Protein AF-A0A956IJA4-F1 (afdb_monomer)

Solvent-accessible surface area (backbone atoms only — not comparable to full-atom values): 6550 Å² total; per-residue (Å²): 117,47,80,53,92,63,20,34,27,40,71,45,82,84,43,27,89,62,68,36,79,76,40,66,53,67,89,46,71,68,41,68,53,69,54,72,40,47,27,92,84,69,53,73,46,46,44,38,36,31,30,70,34,69,70,32,72,49,74,43,96,87,70,51,68,44,64,61,12,35,27,33,38,37,40,48,75,76,76,51,95,70,70,59,32,36,37,31,29,34,81,75,40,41,50,50,36,32,34,45,81,94,44,78,44,76,52,75,54,82,67,60,76,135

pLDDT: mean 78.43, std 15.32, range [29.94, 96.44]

Radius of gyration: 14.21 Å; Cα contacts (8 Å, |Δi|>4): 248; chains: 1; bounding box: 38×27×40 Å

Mean predicted aligned error: 7.42 Å

Foldseek 3Di:
DDQDPQFDWDQDLQFDRDTDGPGDSDQDFFDKDKDWTQGPVRDIWMKIKGFHDQWDWDQDPVRDIDTRWTKMWIDTVVVPDFDIKIWTQDPQFGTAWIAGRVGIDGDRDGGDDD

Structure (mmCIF, N/CA/C/O backbone):
data_AF-A0A956IJA4-F1
#
_entry.id   AF-A0A956IJA4-F1
#
loop_
_atom_site.group_PDB
_atom_site.id
_atom_site.type_symbol
_atom_site.label_atom_id
_atom_site.label_alt_id
_atom_site.label_comp_id
_atom_site.label_asym_id
_atom_site.label_entity_id
_atom_site.label_seq_id
_atom_site.pdbx_PDB_ins_code
_atom_site.Cartn_x
_atom_site.Cartn_y
_atom_site.Cartn_z
_atom_site.occupancy
_atom_site.B_iso_or_equiv
_atom_site.auth_seq_id
_atom_site.auth_comp_id
_atom_site.aut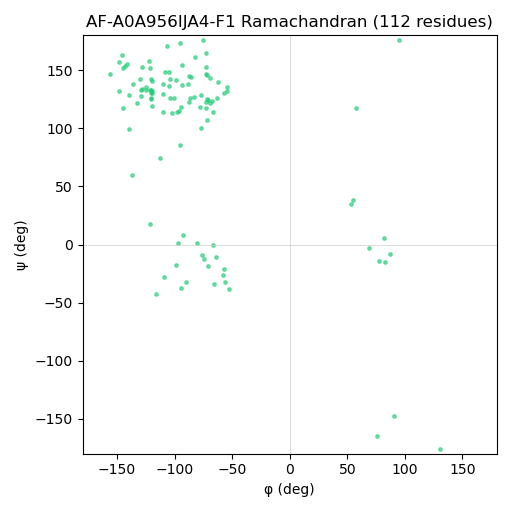h_asym_id
_atom_site.auth_atom_id
_atom_site.pdbx_PDB_model_num
ATOM 1 N N . TRP A 1 1 ? -10.568 7.415 -7.756 1.00 54.19 1 TRP A N 1
ATOM 2 C CA . TRP A 1 1 ? -10.219 5.989 -7.702 1.00 54.19 1 TRP A CA 1
ATOM 3 C C . TRP A 1 1 ? -11.386 5.240 -8.307 1.00 54.19 1 TRP A C 1
ATOM 5 O O . TRP A 1 1 ? -12.506 5.704 -8.128 1.00 54.19 1 TRP A O 1
ATOM 15 N N . GLN A 1 2 ? -11.155 4.172 -9.061 1.00 51.12 2 GLN A N 1
ATOM 16 C CA . GLN A 1 2 ? -12.233 3.352 -9.623 1.00 51.12 2 GLN A CA 1
ATOM 17 C C . GLN A 1 2 ? -12.106 1.933 -9.087 1.00 51.12 2 GLN A C 1
ATOM 19 O O . GLN A 1 2 ? -11.015 1.364 -9.121 1.00 51.12 2 GLN A O 1
ATOM 24 N N . LEU A 1 3 ? -13.207 1.377 -8.587 1.00 54.28 3 LEU A N 1
ATOM 25 C CA . LEU A 1 3 ? -13.295 -0.050 -8.323 1.00 54.28 3 LEU A CA 1
ATOM 26 C C . LEU A 1 3 ? -13.524 -0.747 -9.666 1.00 54.28 3 LEU A C 1
ATOM 28 O O . LEU A 1 3 ? -14.521 -0.481 -10.337 1.00 54.28 3 LEU A O 1
ATOM 32 N N . LYS A 1 4 ? -12.601 -1.614 -10.068 1.00 52.78 4 LYS A N 1
ATOM 33 C CA . LYS A 1 4 ? -12.746 -2.446 -11.262 1.00 52.78 4 LYS A CA 1
ATOM 34 C C . LYS A 1 4 ? -12.384 -3.874 -10.899 1.00 52.78 4 LYS A C 1
ATOM 36 O O . LYS A 1 4 ? -11.286 -4.119 -10.410 1.00 52.78 4 LYS A O 1
ATOM 41 N N . ASP A 1 5 ? -13.325 -4.792 -11.099 1.00 65.75 5 ASP A N 1
ATOM 42 C CA . ASP A 1 5 ? -13.158 -6.219 -10.795 1.00 65.75 5 ASP A CA 1
ATOM 43 C C . ASP A 1 5 ? -12.693 -6.473 -9.343 1.00 65.75 5 ASP A C 1
ATOM 45 O O . ASP A 1 5 ? -11.895 -7.361 -9.064 1.00 65.75 5 ASP A O 1
ATOM 49 N N . GLY A 1 6 ? -13.157 -5.636 -8.405 1.00 61.91 6 GLY A N 1
ATOM 50 C CA . GLY A 1 6 ? -12.776 -5.671 -6.987 1.00 61.91 6 GLY A CA 1
ATOM 51 C C . GLY A 1 6 ? -11.456 -4.966 -6.651 1.00 61.91 6 GLY A C 1
ATOM 52 O O . GLY A 1 6 ? -11.224 -4.655 -5.486 1.00 61.91 6 GLY A O 1
ATOM 53 N N . ALA A 1 7 ? -10.612 -4.656 -7.637 1.00 66.50 7 ALA A N 1
ATOM 54 C CA . ALA A 1 7 ? -9.361 -3.934 -7.433 1.00 66.50 7 ALA A CA 1
ATOM 55 C C . ALA A 1 7 ? -9.575 -2.413 -7.446 1.00 66.50 7 ALA A C 1
ATOM 57 O O . ALA A 1 7 ? -10.378 -1.875 -8.213 1.00 66.50 7 ALA A O 1
ATOM 58 N N . TRP A 1 8 ? -8.816 -1.705 -6.615 1.00 71.62 8 TRP A N 1
ATOM 59 C CA . TRP A 1 8 ? -8.876 -0.251 -6.510 1.00 71.62 8 TRP A CA 1
ATOM 60 C C . TRP A 1 8 ? -7.824 0.387 -7.403 1.00 71.62 8 TRP A C 1
ATOM 62 O O . TRP A 1 8 ? -6.628 0.191 -7.188 1.00 71.62 8 TRP A O 1
ATOM 72 N N . LEU A 1 9 ? -8.272 1.178 -8.375 1.00 70.00 9 LEU A N 1
ATOM 73 C CA . LEU A 1 9 ? -7.416 1.845 -9.348 1.00 70.00 9 LEU A CA 1
ATOM 74 C C . LEU A 1 9 ? -7.273 3.347 -9.053 1.00 70.00 9 LEU A C 1
ATOM 76 O O . LEU A 1 9 ? -8.271 4.028 -8.805 1.00 70.00 9 LEU A O 1
ATOM 80 N N . GLU A 1 10 ? -6.064 3.897 -9.151 1.00 68.50 10 GLU A N 1
ATOM 81 C CA . GLU A 1 10 ? -5.783 5.341 -9.132 1.00 68.50 10 GLU A CA 1
ATOM 82 C C . GLU A 1 10 ? -5.071 5.759 -10.424 1.00 68.50 10 GLU A C 1
ATOM 84 O O . GLU A 1 10 ? -4.113 5.121 -10.847 1.00 68.50 10 GLU A O 1
ATOM 89 N N . THR A 1 11 ? -5.517 6.842 -11.060 1.00 62.91 11 THR A N 1
ATOM 90 C CA . THR A 1 11 ? -4.822 7.423 -12.217 1.00 62.91 11 THR A CA 1
ATOM 91 C C . THR A 1 11 ? -3.926 8.554 -11.725 1.00 62.91 11 THR A C 1
ATOM 93 O O . THR A 1 11 ? -4.422 9.560 -11.217 1.00 62.91 11 THR A O 1
ATOM 96 N N . PHE A 1 12 ? -2.609 8.400 -11.857 1.00 60.00 12 PHE A N 1
ATOM 97 C CA . PHE A 1 12 ? -1.637 9.425 -11.470 1.00 60.00 12 PHE A CA 1
ATOM 98 C C . PHE A 1 12 ? -1.121 10.173 -12.700 1.00 60.00 12 PHE A C 1
ATOM 100 O O . PHE A 1 12 ? -0.348 9.621 -13.474 1.00 60.00 12 PHE A O 1
ATOM 107 N N . SER A 1 13 ? -1.452 11.462 -12.827 1.00 53.50 13 SER A N 1
ATOM 108 C CA . SER A 1 13 ? -1.037 12.300 -13.968 1.00 53.50 13 SER A CA 1
ATOM 109 C C . SER A 1 13 ? 0.480 12.360 -14.185 1.00 53.50 13 SER A C 1
ATOM 111 O O . SER A 1 13 ? 0.935 12.430 -15.320 1.00 53.50 13 SER A O 1
ATOM 113 N N . ALA A 1 14 ? 1.276 12.281 -13.115 1.00 56.94 14 ALA A N 1
ATOM 114 C CA . ALA A 1 14 ? 2.738 12.318 -13.195 1.00 56.94 14 ALA A CA 1
ATOM 115 C C . ALA A 1 14 ? 3.378 11.018 -13.727 1.00 56.94 14 ALA A C 1
ATOM 117 O O . ALA A 1 14 ? 4.570 11.006 -14.013 1.00 56.94 14 ALA A O 1
ATOM 118 N N . ARG A 1 15 ? 2.624 9.914 -13.823 1.00 62.75 15 ARG A N 1
ATOM 119 C CA . ARG A 1 15 ? 3.147 8.570 -14.143 1.00 62.75 15 ARG A CA 1
ATOM 120 C C . ARG A 1 15 ? 2.509 7.965 -15.397 1.00 62.75 15 ARG A C 1
ATOM 122 O O . ARG A 1 15 ? 2.599 6.761 -15.612 1.00 62.75 15 ARG A O 1
ATOM 129 N N . GLY A 1 16 ? 1.878 8.816 -16.206 1.00 62.78 16 GLY A N 1
ATOM 130 C CA . GLY A 1 16 ? 1.186 8.439 -17.433 1.00 62.78 16 GLY A CA 1
ATOM 131 C C . GLY A 1 16 ? -0.323 8.206 -17.252 1.00 62.78 16 GLY A C 1
ATOM 132 O O . GLY A 1 16 ? -0.854 8.292 -16.145 1.00 62.78 16 GLY A O 1
ATOM 133 N N . PRO A 1 17 ? -1.045 7.934 -18.354 1.00 65.31 17 PRO A N 1
ATOM 134 C CA . PRO A 1 17 ? -2.503 7.790 -18.352 1.00 65.31 17 PRO A CA 1
ATOM 135 C C . PRO A 1 17 ? -2.992 6.445 -17.787 1.00 65.31 17 PRO A C 1
ATOM 137 O O . PRO A 1 17 ? -4.193 6.268 -17.591 1.00 65.31 17 PRO A O 1
ATOM 140 N N . THR A 1 18 ? -2.090 5.490 -17.544 1.00 66.88 18 THR A N 1
ATOM 141 C CA . THR A 1 18 ? -2.446 4.124 -17.150 1.00 66.88 18 THR A CA 1
ATOM 142 C C . THR A 1 18 ? -2.949 4.077 -15.701 1.00 66.88 18 THR A C 1
ATOM 144 O O . THR A 1 18 ? -2.216 4.473 -14.792 1.00 66.88 18 THR A O 1
ATOM 147 N N . PRO A 1 19 ? -4.174 3.574 -15.450 1.00 65.56 19 PRO A N 1
ATOM 148 C CA . PRO A 1 19 ? -4.679 3.367 -14.098 1.00 65.56 19 PRO A CA 1
ATOM 149 C C . PRO A 1 19 ? -3.824 2.355 -13.333 1.00 65.56 19 PRO A C 1
ATOM 151 O O . PRO A 1 19 ? -3.419 1.323 -13.867 1.00 65.56 19 PRO A O 1
ATOM 154 N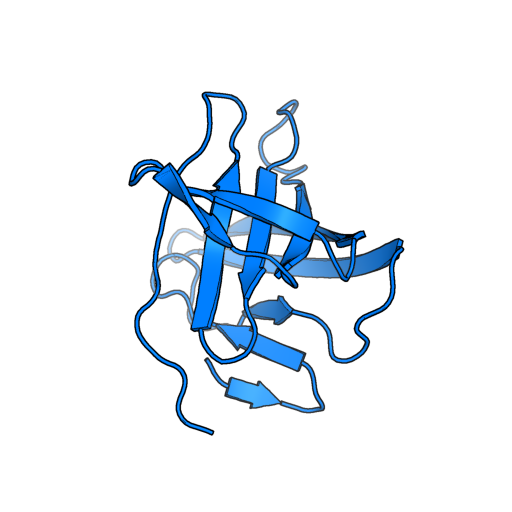 N . VAL A 1 20 ? -3.590 2.639 -12.060 1.00 71.56 20 VAL A N 1
ATOM 155 C CA . VAL A 1 20 ? -2.694 1.886 -11.186 1.00 71.56 20 VAL A CA 1
ATOM 156 C C . VAL A 1 20 ? -3.486 1.125 -10.142 1.00 71.56 20 VAL A C 1
ATOM 158 O O . VAL A 1 20 ? -4.259 1.744 -9.422 1.00 71.56 20 VAL A O 1
ATOM 161 N N . VAL A 1 21 ? -3.241 -0.178 -9.976 1.00 74.12 21 VAL A N 1
ATOM 162 C CA . VAL A 1 21 ? -3.823 -0.952 -8.866 1.00 74.12 21 VAL A CA 1
ATOM 163 C C . VAL A 1 21 ? -3.164 -0.550 -7.547 1.00 74.12 21 VAL A C 1
ATOM 165 O O . VAL A 1 21 ? -2.018 -0.911 -7.271 1.00 74.12 21 VAL A O 1
ATOM 168 N N . ILE A 1 22 ? -3.905 0.181 -6.719 1.00 77.06 22 ILE A N 1
ATOM 169 C CA . ILE A 1 22 ? -3.470 0.599 -5.387 1.00 77.06 22 ILE A CA 1
ATOM 170 C C . ILE A 1 22 ? -3.862 -0.414 -4.318 1.00 77.06 22 ILE A C 1
ATOM 172 O O . ILE A 1 22 ? -3.118 -0.575 -3.358 1.00 77.06 22 ILE A O 1
ATOM 176 N N . LEU A 1 23 ? -4.985 -1.116 -4.483 1.00 82.75 23 LEU A N 1
ATOM 177 C CA . LEU A 1 23 ? -5.362 -2.246 -3.634 1.00 82.75 23 LEU A CA 1
ATOM 178 C C . LEU A 1 23 ? -5.893 -3.392 -4.503 1.00 82.75 23 LEU A C 1
ATOM 180 O O . LEU A 1 23 ? -6.653 -3.130 -5.440 1.00 82.75 23 LEU A O 1
ATOM 184 N N . PRO A 1 24 ? -5.513 -4.647 -4.217 1.00 82.50 24 PRO A N 1
ATOM 185 C CA . PRO A 1 24 ? -5.978 -5.803 -4.970 1.00 82.50 24 PRO A CA 1
ATOM 186 C C . PRO A 1 24 ? -7.449 -6.105 -4.659 1.00 82.50 24 PRO A C 1
ATOM 188 O O . PRO A 1 24 ? -7.993 -5.643 -3.658 1.00 82.50 24 PRO A O 1
ATOM 191 N N . ALA A 1 25 ? -8.072 -6.926 -5.506 1.00 80.94 25 ALA A N 1
ATOM 192 C CA . ALA A 1 25 ? -9.430 -7.420 -5.279 1.00 80.94 25 ALA A CA 1
ATOM 193 C C . ALA A 1 25 ? -9.538 -8.343 -4.061 1.00 80.94 25 ALA A C 1
ATOM 195 O O . ALA A 1 25 ? -10.540 -8.345 -3.351 1.00 80.94 25 ALA A O 1
ATOM 196 N N . GLU A 1 26 ? -8.484 -9.113 -3.804 1.00 83.94 26 GLU A N 1
ATOM 197 C CA . GLU A 1 26 ? -8.403 -10.008 -2.662 1.00 83.94 26 GLU A CA 1
ATOM 198 C C . GLU A 1 26 ? -7.619 -9.347 -1.525 1.00 83.94 26 GLU A C 1
ATOM 200 O O . GLU A 1 26 ? -6.414 -9.115 -1.625 1.00 83.94 26 GLU A O 1
ATOM 205 N N . LEU A 1 27 ? -8.302 -9.061 -0.417 1.00 86.12 27 LEU A N 1
ATOM 206 C CA . LEU A 1 27 ? -7.677 -8.520 0.788 1.00 86.12 27 LEU A CA 1
ATOM 207 C C . LEU A 1 27 ? -7.339 -9.654 1.761 1.00 86.12 27 LEU A C 1
ATOM 209 O O . LEU A 1 27 ? -8.111 -9.972 2.663 1.00 86.12 27 LEU A O 1
ATOM 213 N N . ARG A 1 28 ? -6.170 -10.277 1.572 1.00 91.88 28 ARG A N 1
ATOM 214 C CA . ARG A 1 28 ? -5.596 -11.269 2.500 1.00 91.88 28 ARG A CA 1
ATOM 215 C C . ARG A 1 28 ? -4.146 -10.955 2.838 1.00 91.88 28 ARG A C 1
ATOM 217 O O . ARG A 1 28 ? -3.388 -10.547 1.957 1.00 91.88 28 ARG A O 1
ATOM 224 N N . VAL A 1 29 ? -3.736 -11.189 4.086 1.00 94.25 29 VAL A N 1
ATOM 225 C CA . VAL A 1 29 ? -2.328 -11.045 4.497 1.00 94.25 29 VAL A CA 1
ATOM 226 C C . VAL A 1 29 ? -1.428 -11.884 3.588 1.00 94.25 29 VAL A C 1
ATOM 228 O O . VAL A 1 29 ? -1.718 -13.043 3.303 1.00 94.25 29 VAL A O 1
ATOM 231 N N . GLY A 1 30 ? -0.345 -11.281 3.099 1.00 93.62 30 GLY A N 1
ATOM 232 C CA . GLY A 1 30 ? 0.588 -11.911 2.168 1.00 93.62 30 GLY A CA 1
ATOM 233 C C . GLY A 1 30 ? 0.215 -11.786 0.690 1.00 93.62 30 GLY A C 1
ATOM 234 O O . GLY A 1 30 ? 1.065 -12.096 -0.145 1.00 93.62 30 GLY A O 1
ATOM 235 N N . THR A 1 31 ? -0.979 -11.287 0.346 1.00 93.56 31 THR A N 1
ATOM 236 C CA . THR A 1 31 ? -1.346 -10.993 -1.051 1.00 93.56 31 THR A CA 1
ATOM 237 C C . THR A 1 31 ? -0.345 -10.014 -1.648 1.00 93.56 31 THR A C 1
ATOM 239 O O . THR A 1 31 ? -0.040 -8.986 -1.038 1.00 93.56 31 THR A O 1
ATOM 242 N N . ARG A 1 32 ? 0.173 -10.338 -2.836 1.00 93.56 32 ARG A N 1
ATOM 243 C CA . ARG A 1 32 ? 1.173 -9.547 -3.559 1.00 93.56 32 ARG A CA 1
ATOM 244 C C . ARG A 1 32 ? 0.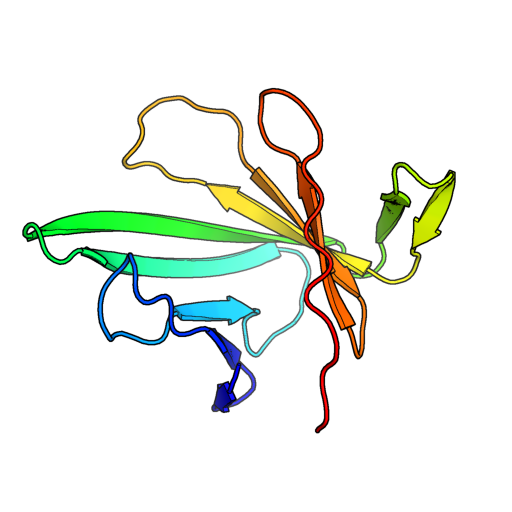631 -9.121 -4.909 1.00 93.56 32 ARG A C 1
ATOM 246 O O . ARG A 1 32 ? -0.018 -9.905 -5.592 1.00 93.56 32 ARG A O 1
ATOM 253 N N . TRP A 1 33 ? 0.962 -7.906 -5.312 1.00 91.81 33 TRP A N 1
ATOM 254 C CA . TRP A 1 33 ? 0.715 -7.421 -6.663 1.00 91.81 33 TRP A CA 1
ATOM 255 C C . TRP A 1 33 ? 1.837 -6.478 -7.073 1.00 91.81 33 TRP A C 1
ATOM 257 O O . TRP A 1 33 ? 2.622 -6.009 -6.246 1.00 91.81 33 TRP A O 1
ATOM 267 N N . ALA A 1 34 ? 1.940 -6.229 -8.368 1.00 89.12 34 ALA A N 1
ATOM 268 C CA . ALA A 1 34 ? 2.904 -5.299 -8.916 1.00 89.12 34 ALA A CA 1
ATOM 269 C C . ALA A 1 34 ? 2.260 -4.524 -10.057 1.00 89.12 34 ALA A C 1
ATOM 271 O O . ALA A 1 34 ? 1.328 -5.007 -10.699 1.00 89.12 34 ALA A O 1
ATOM 272 N N . TRP A 1 35 ? 2.781 -3.336 -10.318 1.00 83.94 35 TRP A N 1
ATOM 273 C CA . TRP A 1 35 ? 2.473 -2.612 -11.540 1.00 83.94 35 TRP A CA 1
ATOM 274 C C . TRP A 1 35 ? 3.709 -1.874 -12.022 1.00 83.94 35 TRP A C 1
ATOM 276 O O . TRP A 1 35 ? 4.604 -1.516 -11.250 1.00 83.94 35 TRP A O 1
ATOM 286 N N . THR A 1 36 ? 3.728 -1.657 -13.325 1.00 83.62 36 THR A N 1
ATOM 287 C CA . THR A 1 36 ? 4.792 -0.966 -14.030 1.00 83.62 36 THR A CA 1
ATOM 288 C C . THR A 1 36 ? 4.188 0.260 -14.694 1.00 83.62 36 THR A C 1
ATOM 290 O O . THR A 1 36 ? 3.061 0.207 -15.188 1.00 83.62 36 THR A O 1
ATOM 293 N N . TYR A 1 37 ? 4.917 1.367 -14.682 1.00 77.50 37 TYR A N 1
ATOM 294 C CA . TYR A 1 37 ? 4.519 2.596 -15.356 1.00 77.50 37 TYR A CA 1
ATOM 295 C C . TYR A 1 37 ? 5.624 3.097 -16.241 1.00 77.50 37 TYR A C 1
ATOM 297 O O . TYR A 1 37 ? 6.790 2.875 -15.937 1.00 77.50 37 TYR A O 1
ATOM 305 N N . THR A 1 38 ? 5.234 3.822 -17.277 1.00 79.75 38 THR A N 1
ATOM 306 C CA . THR A 1 38 ? 6.139 4.601 -18.106 1.00 79.75 38 THR A CA 1
ATOM 307 C C . THR A 1 38 ? 5.693 6.049 -17.999 1.00 79.75 38 THR A C 1
ATOM 309 O O . THR A 1 38 ? 4.536 6.365 -18.286 1.00 79.75 38 THR A O 1
ATOM 312 N N . ASP A 1 39 ? 6.569 6.914 -17.500 1.00 77.50 39 ASP A N 1
ATOM 313 C CA . ASP A 1 39 ? 6.265 8.337 -17.392 1.00 77.50 39 ASP A CA 1
ATOM 314 C C . ASP A 1 39 ? 6.341 9.047 -18.755 1.00 77.50 39 ASP A C 1
ATOM 316 O O . ASP A 1 39 ? 6.696 8.460 -19.778 1.00 77.50 39 ASP A O 1
ATOM 320 N N . GLY A 1 40 ? 5.991 10.336 -18.777 1.00 72.38 40 GLY A N 1
ATOM 321 C CA . GLY A 1 40 ? 6.008 11.140 -20.004 1.00 72.38 40 GLY A CA 1
ATOM 322 C C . GLY A 1 40 ? 7.399 11.333 -20.620 1.00 72.38 40 GLY A C 1
ATOM 323 O O . GLY A 1 40 ? 7.489 11.806 -21.749 1.00 72.38 40 GLY A O 1
ATOM 324 N N . LEU A 1 41 ? 8.469 10.967 -19.907 1.00 81.88 41 LEU A N 1
ATOM 325 C CA . LEU A 1 41 ? 9.851 11.008 -20.387 1.00 81.88 41 LEU A CA 1
ATOM 326 C C . LEU A 1 41 ? 10.326 9.637 -20.900 1.00 81.88 41 LEU A C 1
ATOM 328 O O . LEU A 1 41 ? 11.478 9.505 -21.308 1.00 81.88 41 LEU A O 1
ATOM 332 N N . GLY A 1 42 ? 9.463 8.615 -20.887 1.00 80.38 42 GLY A N 1
ATOM 333 C CA . GLY A 1 42 ? 9.801 7.252 -21.300 1.00 80.38 42 GLY A CA 1
ATOM 334 C C . GLY A 1 42 ? 10.498 6.427 -20.215 1.00 80.38 42 GLY A C 1
ATOM 335 O O . GLY A 1 42 ? 10.888 5.285 -20.473 1.00 80.38 42 GLY A O 1
ATOM 336 N N . THR A 1 43 ? 10.638 6.953 -18.995 1.00 81.62 43 THR A N 1
ATOM 337 C CA . THR A 1 43 ? 11.251 6.208 -17.892 1.00 81.62 43 THR A CA 1
ATOM 338 C C . THR A 1 43 ? 10.254 5.203 -17.349 1.00 81.62 43 THR A C 1
ATOM 340 O O . THR A 1 43 ? 9.121 5.552 -17.014 1.00 81.62 43 THR A O 1
ATOM 343 N N . THR A 1 44 ? 10.683 3.945 -17.244 1.00 84.12 44 THR A N 1
ATOM 344 C CA . THR A 1 44 ? 9.847 2.867 -16.722 1.00 84.12 44 THR A CA 1
ATOM 345 C C . THR A 1 44 ? 10.197 2.559 -15.271 1.00 84.12 44 THR A C 1
ATOM 347 O O . THR A 1 44 ? 11.354 2.288 -14.961 1.00 84.12 44 THR A O 1
ATOM 350 N N . GLY A 1 45 ? 9.201 2.573 -14.388 1.00 84.50 45 GLY A N 1
ATOM 351 C CA . GLY A 1 45 ? 9.349 2.212 -12.979 1.00 84.50 45 GLY A CA 1
ATOM 352 C C . GLY A 1 45 ? 8.434 1.055 -12.598 1.00 84.50 45 GLY A C 1
ATOM 353 O O . GLY A 1 45 ? 7.373 0.871 -13.192 1.00 84.50 45 GLY A O 1
ATOM 354 N N . THR A 1 46 ? 8.833 0.261 -11.604 1.00 87.25 46 THR A N 1
ATOM 355 C CA . THR A 1 46 ? 8.027 -0.868 -11.112 1.00 87.25 46 THR A CA 1
ATOM 356 C C . THR A 1 46 ? 7.788 -0.737 -9.622 1.00 87.25 46 THR A C 1
ATOM 358 O O . THR A 1 46 ? 8.710 -0.530 -8.844 1.00 87.25 46 THR A O 1
ATOM 361 N N . HIS A 1 47 ? 6.543 -0.924 -9.218 1.00 87.50 47 HIS A N 1
ATOM 362 C CA . HIS A 1 47 ? 6.163 -1.024 -7.823 1.00 87.50 47 HIS A CA 1
ATOM 363 C C . HIS A 1 47 ? 5.745 -2.449 -7.506 1.00 87.50 47 HIS A C 1
ATOM 365 O O . HIS A 1 47 ? 5.009 -3.073 -8.273 1.00 87.50 47 HIS A O 1
ATOM 371 N N . ARG A 1 48 ? 6.178 -2.952 -6.355 1.00 91.56 48 ARG A N 1
ATOM 372 C CA . ARG A 1 48 ? 5.742 -4.235 -5.804 1.00 91.56 48 ARG A CA 1
ATOM 373 C C . ARG A 1 48 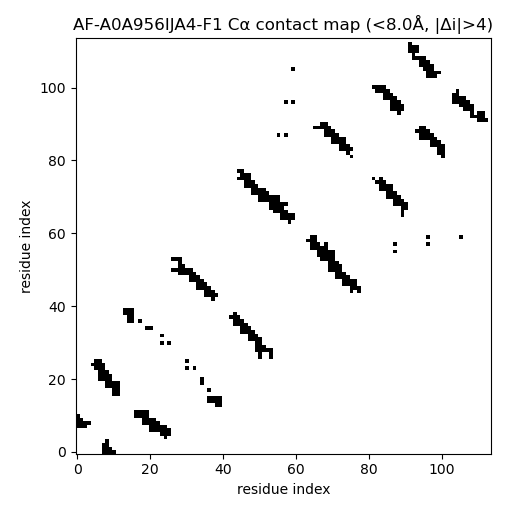? 5.106 -3.995 -4.453 1.00 91.56 48 ARG A C 1
ATOM 375 O O . ARG A 1 48 ? 5.697 -3.310 -3.629 1.00 91.56 48 ARG A O 1
ATOM 382 N N . PHE A 1 49 ? 3.948 -4.590 -4.221 1.00 92.69 49 PHE A N 1
ATOM 383 C CA . PHE A 1 49 ? 3.206 -4.431 -2.982 1.00 92.69 49 PHE A CA 1
ATOM 384 C C . PHE A 1 49 ? 2.946 -5.761 -2.304 1.00 92.69 49 PHE A C 1
ATOM 386 O O . PHE A 1 49 ? 2.922 -6.819 -2.945 1.00 92.69 49 PHE A O 1
ATOM 393 N N . ARG A 1 50 ? 2.706 -5.689 -0.998 1.00 94.75 50 ARG A N 1
ATOM 394 C CA . ARG A 1 50 ? 2.306 -6.829 -0.181 1.00 94.75 50 ARG A CA 1
ATOM 395 C C . ARG A 1 50 ? 1.396 -6.387 0.955 1.00 94.75 50 ARG A C 1
ATOM 397 O O . ARG A 1 50 ? 1.749 -5.471 1.691 1.00 94.75 50 ARG A O 1
ATOM 404 N N . ILE A 1 51 ? 0.273 -7.073 1.156 1.00 95.12 51 ILE A N 1
ATOM 405 C CA . ILE A 1 51 ? -0.530 -6.885 2.372 1.00 95.12 51 ILE A CA 1
ATOM 406 C C . ILE A 1 51 ? 0.251 -7.453 3.559 1.00 95.12 51 ILE A C 1
ATOM 408 O O . ILE A 1 51 ? 0.609 -8.633 3.563 1.00 95.12 51 ILE A O 1
ATOM 412 N N . LEU A 1 52 ? 0.515 -6.610 4.552 1.00 96.06 52 LEU A N 1
ATOM 413 C CA . LEU A 1 52 ? 1.178 -6.987 5.798 1.00 96.06 52 LEU A CA 1
ATOM 414 C C . LEU A 1 52 ? 0.175 -7.328 6.896 1.00 96.06 52 LEU A C 1
ATOM 416 O O . LEU A 1 52 ? 0.430 -8.232 7.680 1.00 96.06 52 LEU A O 1
ATOM 420 N N . ASP A 1 53 ? -0.933 -6.594 6.953 1.00 96.44 53 ASP A N 1
ATOM 421 C CA . ASP A 1 53 ? -1.929 -6.712 8.013 1.00 96.44 53 ASP A CA 1
ATOM 422 C C . ASP A 1 53 ? -3.289 -6.220 7.505 1.00 96.44 53 ASP A C 1
ATOM 424 O O . ASP A 1 53 ? -3.339 -5.307 6.675 1.00 96.44 53 ASP A O 1
ATOM 428 N N . LEU A 1 54 ? -4.371 -6.821 7.987 1.00 94.25 54 LEU A N 1
ATOM 429 C CA . LEU A 1 54 ? -5.748 -6.415 7.693 1.00 94.25 54 LEU A CA 1
ATOM 430 C C . LEU A 1 54 ? -6.353 -5.561 8.815 1.00 94.25 54 LEU A C 1
ATOM 432 O O . LEU A 1 54 ? -7.347 -4.883 8.564 1.00 94.25 54 LEU A O 1
ATOM 436 N N . ASP A 1 55 ? -5.763 -5.586 10.011 1.00 95.00 55 ASP A N 1
ATOM 437 C CA . ASP A 1 55 ? -6.285 -4.921 11.205 1.00 95.00 55 ASP A CA 1
ATOM 438 C C . ASP A 1 55 ? -5.157 -4.224 11.981 1.00 95.00 55 ASP A C 1
ATOM 440 O O . ASP A 1 55 ? -4.837 -4.541 13.124 1.00 95.00 55 ASP A O 1
ATOM 444 N N . ALA A 1 56 ? 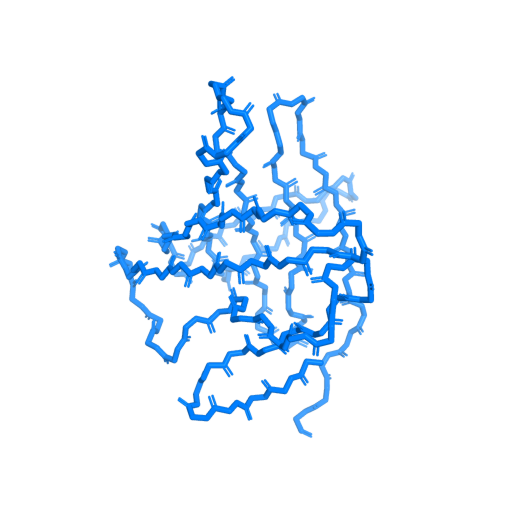-4.495 -3.279 11.315 1.00 96.00 56 ALA A N 1
ATOM 445 C CA . ALA A 1 56 ? -3.439 -2.482 11.918 1.00 96.00 56 ALA A CA 1
ATOM 446 C C . ALA A 1 56 ? -3.972 -1.168 12.493 1.00 96.00 56 ALA A C 1
ATOM 448 O O . ALA A 1 56 ? -4.908 -0.564 11.968 1.00 96.00 56 ALA A O 1
ATOM 449 N N . SER A 1 57 ? -3.254 -0.652 13.488 1.00 94.50 57 SER A N 1
ATOM 450 C CA . SER A 1 57 ? -3.425 0.714 13.979 1.00 94.50 57 SER A CA 1
ATOM 451 C C . SER A 1 57 ? -2.294 1.626 13.503 1.00 94.50 57 SER A C 1
ATOM 453 O O . SER A 1 57 ? -1.145 1.199 13.328 1.00 94.50 57 SER A O 1
ATOM 455 N N . VAL A 1 58 ? -2.605 2.906 13.306 1.00 91.56 58 VAL A N 1
ATOM 456 C CA . VAL A 1 58 ? -1.612 3.959 13.057 1.00 91.56 58 VAL A CA 1
ATOM 457 C C . VAL A 1 58 ? -1.978 5.236 13.802 1.00 91.56 58 VAL A C 1
ATOM 459 O O . VAL A 1 58 ? -3.093 5.745 13.694 1.00 91.56 58 VAL A O 1
ATOM 462 N N . THR A 1 59 ? -1.023 5.781 14.552 1.00 89.56 59 THR A N 1
ATOM 463 C CA . THR A 1 59 ? -1.171 7.087 15.200 1.00 89.56 59 THR A CA 1
ATOM 464 C C . THR A 1 59 ? -0.730 8.187 14.244 1.00 89.56 59 THR A C 1
ATOM 466 O O . THR A 1 59 ? 0.393 8.188 13.737 1.00 89.56 59 THR A O 1
ATOM 469 N N . LEU A 1 60 ? -1.640 9.117 13.978 1.00 83.94 60 LEU A N 1
ATOM 470 C CA . LEU A 1 60 ? -1.405 10.288 13.144 1.00 83.94 60 LEU A CA 1
ATOM 471 C C . LEU A 1 60 ? -0.717 11.400 13.961 1.00 83.94 60 LEU A C 1
ATOM 473 O O . LEU A 1 60 ? -0.834 11.414 15.187 1.00 83.94 60 LEU A O 1
ATOM 477 N N . PRO A 1 61 ? -0.078 12.397 13.320 1.00 77.19 61 PRO A N 1
ATOM 478 C CA . PRO A 1 61 ? 0.588 13.505 14.022 1.00 77.19 61 PRO A CA 1
ATOM 479 C C . PRO A 1 61 ? -0.332 14.311 14.929 1.00 77.19 61 PRO A C 1
ATOM 481 O O . PRO A 1 61 ? 0.110 14.894 15.909 1.00 77.19 61 PRO A O 1
ATOM 484 N N . SER A 1 62 ? -1.627 14.329 14.614 1.00 81.44 62 SER A N 1
ATOM 485 C CA . SER A 1 62 ? -2.661 14.934 15.451 1.00 81.44 62 SER A CA 1
ATOM 486 C C . SER A 1 62 ? -2.872 14.209 16.788 1.00 81.44 62 SER A C 1
ATOM 488 O O . SER A 1 62 ? -3.786 14.568 17.520 1.00 81.44 62 SER A O 1
ATOM 490 N N . GLY A 1 63 ? -2.145 13.124 17.072 1.00 85.25 63 GLY A N 1
ATOM 491 C CA . GLY A 1 63 ? -2.350 12.247 18.229 1.00 85.25 63 GLY A CA 1
ATOM 492 C C . GLY A 1 63 ? -3.523 11.273 18.071 1.00 85.25 63 GLY A C 1
ATOM 493 O O . GLY A 1 63 ? -3.627 10.302 18.810 1.00 85.25 63 GLY A O 1
ATOM 494 N N . LYS A 1 64 ? -4.394 11.492 17.080 1.00 87.56 64 LYS A N 1
ATOM 495 C CA . LYS A 1 64 ? -5.478 10.571 16.719 1.00 87.56 64 LYS A CA 1
ATOM 496 C C . LYS A 1 64 ? -4.921 9.229 16.237 1.00 87.56 64 LYS A C 1
ATOM 498 O O . LYS A 1 64 ? -4.174 9.192 15.260 1.00 87.56 64 LYS A O 1
ATOM 503 N N . THR A 1 65 ? -5.371 8.140 16.850 1.00 91.38 65 THR A N 1
ATOM 504 C CA . THR A 1 65 ? -5.154 6.780 16.343 1.00 91.38 65 THR A CA 1
ATOM 505 C C . THR A 1 65 ? -6.272 6.382 15.385 1.00 91.38 65 THR A C 1
ATOM 507 O O . THR A 1 65 ? -7.442 6.709 15.586 1.00 91.38 65 THR A O 1
ATOM 510 N N . MET A 1 66 ? -5.877 5.738 14.292 1.00 90.25 66 MET A N 1
ATOM 511 C CA . MET A 1 66 ? -6.755 5.099 13.324 1.00 90.25 66 MET A CA 1
ATOM 512 C C . MET A 1 66 ? -6.565 3.595 13.456 1.00 90.25 66 MET A C 1
ATOM 514 O O . MET A 1 66 ? -5.480 3.100 13.163 1.00 90.25 66 MET A O 1
ATOM 518 N N . ASP A 1 67 ? -7.609 2.908 13.900 1.00 93.56 67 ASP A N 1
ATOM 519 C CA . ASP A 1 67 ? -7.664 1.450 14.009 1.00 93.56 67 ASP A CA 1
ATOM 520 C C . ASP A 1 67 ? -8.315 0.838 12.762 1.00 93.56 67 ASP A C 1
ATOM 522 O O . ASP A 1 67 ? -8.809 1.567 11.891 1.00 93.56 67 ASP A O 1
ATOM 526 N N . HIS A 1 68 ? -8.302 -0.493 12.665 1.00 92.75 68 HIS A N 1
ATOM 527 C CA . HIS A 1 68 ? -8.913 -1.239 11.560 1.00 92.75 68 HIS A CA 1
ATOM 528 C C . HIS A 1 68 ? -8.407 -0.810 10.179 1.00 92.75 68 HIS A C 1
ATOM 530 O O . HIS A 1 68 ? -9.164 -0.715 9.208 1.00 92.75 68 HIS A O 1
ATOM 536 N N . CYS A 1 69 ? -7.109 -0.509 10.091 1.00 92.19 69 CYS A N 1
ATOM 537 C CA . CYS A 1 69 ? -6.461 -0.139 8.845 1.00 92.19 69 CYS A CA 1
ATOM 538 C C . CYS A 1 69 ? -5.834 -1.357 8.163 1.00 92.19 69 CYS A C 1
ATOM 540 O O . CYS A 1 69 ? -5.092 -2.129 8.768 1.00 92.19 69 CYS A O 1
ATOM 542 N N . LEU A 1 70 ? -6.004 -1.435 6.848 1.00 93.12 70 LEU A N 1
ATOM 543 C CA . LEU A 1 70 ? -5.211 -2.306 5.995 1.00 93.12 70 LEU A CA 1
ATOM 544 C C . LEU A 1 70 ? -3.783 -1.755 5.898 1.00 93.12 70 LEU A C 1
ATOM 546 O O . LEU A 1 70 ? -3.583 -0.612 5.475 1.00 93.12 70 LEU A O 1
ATOM 550 N N . LYS A 1 71 ? -2.788 -2.575 6.231 1.00 94.69 71 LYS A N 1
ATOM 551 C CA . LYS A 1 71 ? -1.366 -2.230 6.156 1.00 94.69 71 LYS A CA 1
ATOM 552 C C . LYS A 1 7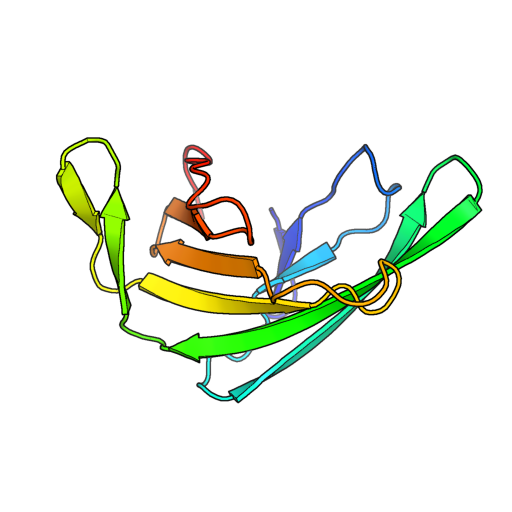1 ? -0.717 -2.897 4.952 1.00 94.69 71 LYS A C 1
ATOM 554 O O . LYS A 1 71 ? -0.760 -4.118 4.805 1.00 94.69 71 LYS A O 1
ATOM 559 N N . VAL A 1 72 ? -0.068 -2.102 4.111 1.00 93.38 72 VAL A N 1
ATOM 560 C CA . VAL A 1 72 ? 0.531 -2.551 2.848 1.00 93.38 72 VAL A CA 1
ATOM 561 C C . VAL A 1 72 ? 1.978 -2.096 2.768 1.00 93.38 72 VAL A C 1
ATOM 563 O O . VAL A 1 72 ? 2.284 -0.940 3.025 1.00 93.38 72 VAL A O 1
ATOM 566 N N . GLU A 1 73 ? 2.867 -2.992 2.381 1.00 93.62 73 GLU A N 1
ATOM 567 C CA . GLU A 1 73 ? 4.241 -2.676 2.006 1.00 93.62 73 GLU A CA 1
ATOM 568 C C . GLU A 1 73 ? 4.317 -2.314 0.522 1.00 93.62 73 GLU A C 1
ATOM 570 O O . GLU A 1 73 ? 3.615 -2.922 -0.285 1.00 93.62 73 GLU A O 1
ATOM 575 N N . GLU A 1 74 ? 5.190 -1.381 0.163 1.00 90.81 74 GLU A N 1
ATOM 576 C CA . GLU A 1 74 ? 5.560 -1.030 -1.207 1.00 90.81 74 GLU A CA 1
ATOM 577 C C . GLU A 1 74 ? 7.089 -1.031 -1.348 1.00 90.81 74 GLU A C 1
ATOM 579 O O . GLU A 1 74 ? 7.801 -0.432 -0.544 1.00 90.81 74 GLU A O 1
ATOM 584 N N . ILE A 1 75 ? 7.590 -1.673 -2.403 1.00 90.19 75 ILE A N 1
ATOM 585 C CA . ILE A 1 75 ? 9.009 -1.741 -2.764 1.00 90.19 75 ILE A CA 1
ATOM 586 C C . ILE A 1 75 ? 9.184 -1.239 -4.200 1.00 90.19 75 ILE A C 1
ATOM 588 O O . ILE A 1 75 ? 8.442 -1.643 -5.104 1.00 90.19 75 ILE A O 1
ATOM 592 N N . ARG A 1 76 ? 10.207 -0.406 -4.413 1.00 86.88 76 ARG A N 1
ATOM 593 C CA . ARG A 1 76 ? 10.600 0.164 -5.711 1.00 86.88 76 ARG A CA 1
ATOM 594 C C . ARG A 1 76 ? 11.955 -0.372 -6.177 1.00 86.88 76 ARG A C 1
ATOM 596 O O . ARG A 1 76 ? 12.953 0.337 -6.073 1.00 86.88 76 ARG A O 1
ATOM 603 N N . PRO A 1 77 ? 12.050 -1.627 -6.655 1.00 85.62 77 PRO A N 1
ATOM 604 C CA . PRO A 1 77 ? 13.343 -2.232 -6.993 1.00 85.62 77 PRO A CA 1
ATOM 605 C C . PRO A 1 77 ? 14.146 -1.426 -8.029 1.00 85.62 77 PRO A C 1
ATOM 607 O O . PRO A 1 77 ? 15.362 -1.562 -8.102 1.00 85.62 77 PRO A O 1
ATOM 610 N N . ASP A 1 78 ? 13.472 -0.580 -8.808 1.00 82.56 78 ASP A N 1
ATOM 611 C CA . ASP A 1 78 ? 14.050 0.329 -9.793 1.00 82.56 78 ASP A CA 1
ATOM 612 C C . ASP A 1 78 ? 14.820 1.519 -9.191 1.00 82.56 78 ASP A C 1
ATOM 614 O O . ASP A 1 78 ? 15.645 2.109 -9.880 1.00 82.56 78 ASP A O 1
ATOM 618 N N . LEU A 1 79 ? 14.601 1.858 -7.918 1.00 80.81 79 LEU A N 1
ATOM 619 C CA . LEU A 1 79 ? 15.276 2.973 -7.238 1.00 80.81 79 LEU A CA 1
ATOM 620 C C . LEU A 1 79 ? 16.551 2.549 -6.486 1.00 80.81 79 LEU A C 1
ATOM 622 O O . LEU A 1 79 ? 17.131 3.349 -5.755 1.00 80.81 79 LEU A O 1
ATOM 626 N N . GLY A 1 80 ? 17.001 1.301 -6.656 1.00 77.62 80 GLY A N 1
ATOM 627 C CA . GLY A 1 80 ? 18.137 0.749 -5.915 1.00 77.62 80 GLY A CA 1
ATOM 628 C C . GLY A 1 80 ? 17.784 0.386 -4.463 1.00 77.62 80 GLY A C 1
ATOM 629 O O . GLY A 1 80 ? 16.605 0.252 -4.129 1.00 77.62 80 GLY A O 1
ATOM 630 N N . PRO A 1 81 ? 18.780 0.166 -3.585 1.00 80.31 81 PRO A N 1
ATOM 631 C CA . PRO A 1 81 ? 18.539 -0.189 -2.189 1.00 80.31 81 PRO A CA 1
ATOM 632 C C . PRO A 1 81 ? 17.887 0.969 -1.423 1.00 80.31 81 PRO A C 1
ATOM 634 O O . PRO A 1 81 ? 18.496 2.012 -1.214 1.00 80.31 81 PRO A O 1
ATOM 637 N N . HIS A 1 82 ? 16.652 0.760 -0.988 1.00 80.00 82 HIS A N 1
ATOM 638 C CA . HIS A 1 82 ? 15.898 1.627 -0.083 1.00 80.00 82 HIS A CA 1
ATOM 639 C C . HIS A 1 82 ? 15.037 0.713 0.790 1.00 80.00 82 HIS A C 1
ATOM 641 O O . HIS A 1 82 ? 14.702 -0.409 0.383 1.00 80.00 82 HIS A O 1
ATOM 647 N N . ALA A 1 83 ? 14.716 1.149 2.000 1.00 83.12 83 ALA A N 1
ATOM 648 C CA . ALA A 1 83 ? 13.757 0.429 2.808 1.00 83.12 83 ALA A CA 1
ATOM 649 C C . ALA A 1 83 ? 12.333 0.633 2.243 1.00 83.12 83 ALA A C 1
ATOM 651 O O . ALA A 1 83 ? 12.040 1.581 1.506 1.00 83.12 83 ALA A O 1
ATOM 652 N N . PRO A 1 84 ? 11.450 -0.349 2.476 1.00 88.38 84 PRO A N 1
ATOM 653 C CA . PRO A 1 84 ? 10.128 -0.345 1.888 1.00 88.38 84 PRO A CA 1
ATOM 654 C C . PRO A 1 84 ? 9.262 0.763 2.476 1.00 88.38 84 PRO A C 1
ATOM 656 O O . PRO A 1 84 ? 9.231 0.994 3.691 1.00 88.38 84 PRO A O 1
ATOM 659 N N . ASN A 1 85 ? 8.432 1.349 1.621 1.00 89.00 85 ASN A N 1
ATOM 660 C CA . ASN A 1 85 ? 7.358 2.201 2.088 1.00 89.00 85 ASN A CA 1
ATOM 661 C C . ASN A 1 85 ? 6.281 1.334 2.750 1.00 89.00 85 ASN A C 1
ATOM 663 O O . ASN A 1 85 ? 6.013 0.204 2.342 1.00 89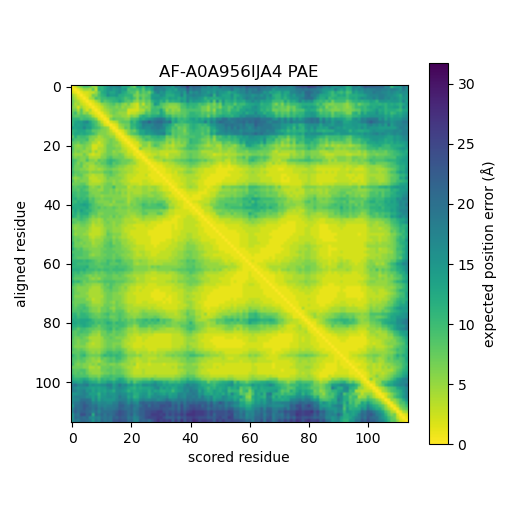.00 85 ASN A O 1
ATOM 667 N N . THR A 1 86 ? 5.632 1.855 3.785 1.00 92.00 86 THR A N 1
ATOM 668 C CA . THR A 1 86 ? 4.479 1.201 4.418 1.00 92.00 86 THR A CA 1
ATOM 669 C C . THR A 1 86 ? 3.278 2.122 4.339 1.00 92.00 86 THR A C 1
ATOM 671 O O . THR A 1 86 ? 3.349 3.243 4.816 1.00 92.00 86 THR A O 1
ATOM 674 N N . HIS A 1 87 ? 2.162 1.673 3.792 1.00 91.19 87 HIS A N 1
ATOM 675 C CA . HIS A 1 87 ? 0.921 2.428 3.696 1.00 91.19 87 HIS A CA 1
ATOM 676 C C . HIS A 1 87 ? -0.130 1.869 4.653 1.00 91.19 87 HIS A C 1
ATOM 678 O O . HIS A 1 87 ? -0.185 0.662 4.883 1.00 91.19 87 HIS A O 1
ATOM 684 N N . TRP A 1 88 ? -0.997 2.749 5.149 1.00 91.94 88 TRP A N 1
ATOM 685 C CA . TRP A 1 88 ? -2.202 2.381 5.890 1.00 91.94 88 TRP A CA 1
ATOM 686 C C . TRP A 1 88 ? -3.428 2.914 5.164 1.00 91.94 88 TRP A C 1
ATOM 688 O O . TRP A 1 88 ? -3.460 4.094 4.796 1.00 91.94 88 TRP A O 1
ATOM 698 N N . PHE A 1 89 ? -4.428 2.057 4.980 1.00 89.00 89 PHE A N 1
ATOM 699 C CA . PHE A 1 89 ? -5.703 2.387 4.356 1.00 89.00 89 PHE A CA 1
ATOM 700 C C . PHE A 1 89 ? -6.843 2.124 5.334 1.00 89.00 89 PHE A C 1
ATOM 702 O O . PHE A 1 89 ? -6.966 1.015 5.842 1.00 89.00 89 PHE A O 1
ATOM 709 N N . ALA A 1 90 ? -7.681 3.128 5.571 1.00 87.19 90 ALA A N 1
ATOM 710 C CA . ALA A 1 90 ? -8.861 3.006 6.414 1.00 87.19 90 ALA A CA 1
ATOM 711 C C . ALA A 1 90 ? -10.128 2.802 5.555 1.00 87.19 90 ALA A C 1
ATOM 713 O O . ALA A 1 90 ? -10.260 3.445 4.500 1.00 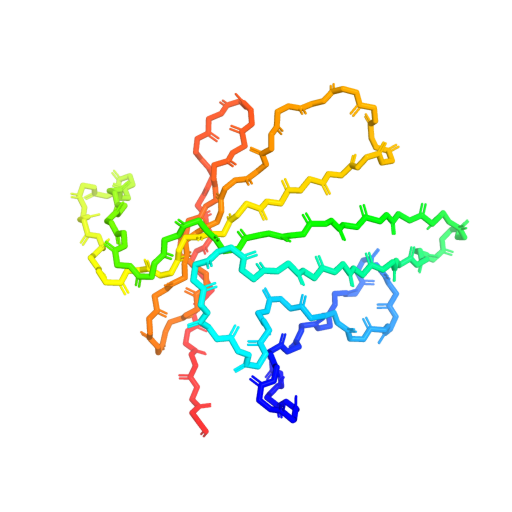87.19 90 ALA A O 1
ATOM 714 N N . PRO A 1 91 ? -11.080 1.957 5.992 1.00 81.12 91 PRO A N 1
ATOM 715 C CA . PRO A 1 91 ? -12.364 1.774 5.317 1.00 81.12 91 PRO A CA 1
ATOM 716 C C . PRO A 1 91 ? -13.109 3.101 5.116 1.00 81.12 91 PRO A C 1
ATOM 718 O O . PRO A 1 91 ? -13.150 3.941 6.011 1.00 81.12 91 PRO A O 1
ATOM 721 N N . GLY A 1 92 ? -13.674 3.319 3.924 1.00 76.88 92 GLY A N 1
ATOM 722 C CA . GLY A 1 92 ? -14.431 4.538 3.588 1.00 76.88 92 GLY A CA 1
ATOM 723 C C . GLY A 1 92 ? -13.604 5.830 3.476 1.00 76.88 92 GLY A C 1
ATOM 724 O O . GLY A 1 92 ? -14.147 6.878 3.130 1.00 76.88 92 GLY A O 1
ATOM 725 N N . ILE A 1 93 ? -12.296 5.776 3.740 1.00 79.56 93 ILE A N 1
ATOM 726 C CA . ILE A 1 93 ? -11.389 6.932 3.659 1.00 79.56 93 ILE A CA 1
ATOM 727 C C . ILE A 1 93 ? -10.332 6.707 2.574 1.00 79.56 93 ILE A C 1
ATOM 729 O O . ILE A 1 93 ? -10.032 7.615 1.801 1.00 79.56 93 ILE A O 1
ATOM 733 N N . GLY A 1 94 ? -9.775 5.498 2.493 1.00 81.12 94 GLY A N 1
ATOM 734 C CA . GLY A 1 94 ? -8.619 5.194 1.654 1.00 81.12 94 GLY A CA 1
ATOM 735 C C . GLY A 1 94 ? -7.312 5.382 2.414 1.00 81.12 94 GLY A C 1
ATOM 736 O O . GLY A 1 94 ? -7.242 5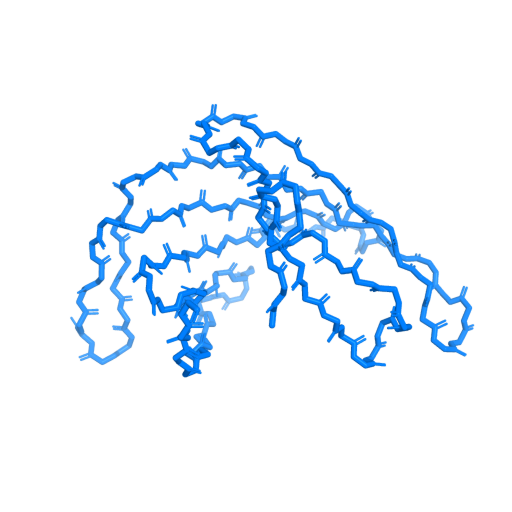.131 3.615 1.00 81.12 94 GLY A O 1
ATOM 737 N N . ARG A 1 95 ? -6.244 5.787 1.720 1.00 86.38 95 ARG A N 1
ATOM 738 C CA . ARG A 1 95 ? -4.912 5.910 2.331 1.00 86.38 95 ARG A CA 1
ATOM 739 C C . ARG A 1 95 ? -4.887 7.041 3.363 1.00 86.38 95 ARG A C 1
ATOM 741 O O . ARG A 1 95 ? -5.171 8.184 3.013 1.00 86.38 95 ARG A O 1
ATOM 748 N N . VAL A 1 96 ? -4.505 6.722 4.599 1.00 86.56 96 VAL A N 1
ATOM 749 C CA . VAL A 1 96 ? -4.432 7.669 5.730 1.00 86.56 96 VAL A CA 1
ATOM 750 C C . VAL A 1 96 ? -2.998 7.991 6.151 1.00 86.56 96 VAL A C 1
ATOM 752 O O . VAL A 1 96 ? -2.730 9.097 6.619 1.00 86.56 96 VAL A O 1
ATOM 755 N N . ALA A 1 97 ? -2.058 7.066 5.943 1.00 88.69 97 ALA A N 1
ATOM 756 C CA . ALA A 1 97 ? -0.653 7.255 6.301 1.00 88.69 97 ALA A CA 1
ATOM 757 C C . ALA A 1 97 ? 0.290 6.515 5.345 1.00 88.69 97 ALA A C 1
ATOM 759 O O . ALA A 1 97 ? -0.092 5.551 4.675 1.00 88.69 97 ALA A O 1
ATOM 760 N N . THR A 1 98 ? 1.536 6.976 5.262 1.00 88.62 98 THR A N 1
ATOM 761 C CA . THR A 1 98 ? 2.630 6.312 4.548 1.00 88.62 98 THR A CA 1
ATOM 762 C C . THR A 1 98 ? 3.947 6.514 5.285 1.00 88.62 98 THR A C 1
ATOM 764 O O . THR A 1 98 ? 4.429 7.625 5.393 1.00 88.62 98 THR A O 1
ATOM 767 N N . ARG A 1 99 ? 4.589 5.456 5.759 1.00 87.50 99 ARG A N 1
ATOM 768 C CA . ARG A 1 99 ? 5.950 5.517 6.283 1.00 87.50 99 ARG A CA 1
ATOM 769 C C . ARG A 1 99 ? 6.950 5.352 5.150 1.00 87.50 99 ARG A C 1
ATOM 771 O O . ARG A 1 99 ? 6.850 4.367 4.429 1.00 87.50 99 ARG A O 1
ATOM 778 N N . LEU A 1 100 ? 7.873 6.302 5.025 1.00 83.50 100 LEU A N 1
ATOM 779 C CA . LEU A 1 100 ? 9.059 6.234 4.168 1.00 83.50 100 LEU A CA 1
ATOM 780 C C . LEU A 1 100 ? 10.301 6.027 5.057 1.00 83.50 100 LEU A C 1
ATOM 782 O O . LEU A 1 100 ? 10.220 6.179 6.279 1.00 83.50 100 LEU A O 1
ATOM 786 N N . ASP A 1 101 ? 11.458 5.756 4.454 1.00 68.62 101 ASP A N 1
ATOM 787 C CA . ASP A 1 101 ? 12.739 5.581 5.166 1.00 68.62 101 ASP A CA 1
ATOM 788 C C . ASP A 1 101 ? 13.094 6.737 6.102 1.00 68.62 101 ASP A C 1
ATOM 790 O O . ASP A 1 101 ? 13.583 6.526 7.208 1.00 68.62 101 ASP A O 1
ATOM 794 N N . ALA A 1 102 ? 12.803 7.969 5.680 1.00 63.34 102 ALA A N 1
ATOM 795 C CA . ALA A 1 102 ? 13.105 9.182 6.438 1.00 63.34 102 ALA A CA 1
ATOM 796 C C . ALA A 1 102 ? 12.087 9.495 7.558 1.00 63.34 102 ALA A C 1
ATOM 798 O O . ALA A 1 102 ? 12.211 10.520 8.225 1.00 63.34 102 ALA A O 1
ATOM 799 N N . GLY A 1 103 ? 11.061 8.658 7.753 1.00 66.06 103 GLY A N 1
ATOM 800 C CA . GLY A 1 103 ? 9.997 8.875 8.735 1.00 66.06 103 GLY A CA 1
ATOM 801 C C . GLY A 1 103 ? 8.592 8.716 8.156 1.00 66.06 103 GLY A C 1
ATOM 802 O O . GLY A 1 103 ? 8.392 8.342 6.999 1.00 66.06 103 GLY A O 1
ATOM 803 N N . ILE A 1 104 ? 7.576 8.974 8.979 1.00 65.00 104 ILE A N 1
ATOM 804 C CA . ILE A 1 104 ? 6.185 8.835 8.544 1.00 65.00 104 ILE A CA 1
ATOM 805 C C . ILE A 1 104 ? 5.733 10.103 7.811 1.00 65.00 104 ILE A C 1
ATOM 807 O O . ILE A 1 104 ? 5.859 11.214 8.308 1.00 65.00 104 ILE A O 1
ATOM 811 N N . TRP A 1 105 ? 5.207 9.908 6.608 1.00 67.69 105 TRP A N 1
ATOM 812 C CA . TRP A 1 105 ? 4.536 10.892 5.775 1.00 67.69 105 TRP A CA 1
ATOM 813 C C . TRP A 1 105 ? 3.022 10.666 5.812 1.00 67.69 105 TRP A C 1
ATOM 815 O O . TRP A 1 105 ? 2.512 9.544 5.820 1.00 67.69 105 TRP A O 1
ATOM 825 N N . TRP A 1 106 ? 2.262 11.750 5.806 1.00 64.50 106 TRP A N 1
ATOM 826 C CA . TRP A 1 106 ? 0.807 11.715 5.963 1.00 64.50 106 TRP A CA 1
ATOM 827 C C . TRP A 1 106 ? 0.162 12.331 4.735 1.00 64.50 106 TRP A C 1
ATOM 829 O O . TRP A 1 106 ? 0.501 13.438 4.322 1.00 64.50 106 TRP A O 1
ATOM 839 N N . ARG A 1 107 ? -0.806 11.621 4.162 1.00 59.47 107 ARG A N 1
ATOM 840 C CA . ARG A 1 107 ? -1.669 12.156 3.113 1.00 59.47 107 ARG A CA 1
ATOM 841 C C . ARG A 1 107 ? -3.072 11.646 3.385 1.00 59.47 107 ARG A C 1
ATOM 843 O O . ARG A 1 107 ? -3.374 10.512 3.046 1.00 59.47 107 ARG A O 1
ATOM 850 N N . ALA A 1 108 ? -3.908 12.478 4.001 1.00 48.97 108 ALA A N 1
ATOM 851 C CA . ALA A 1 108 ? -5.339 12.220 4.074 1.00 48.97 108 ALA A CA 1
ATOM 852 C C . ALA A 1 108 ? -5.945 12.564 2.707 1.00 48.97 108 ALA A C 1
ATOM 854 O O . ALA A 1 108 ? -6.136 13.738 2.384 1.00 48.97 108 ALA A O 1
ATOM 855 N N . LEU A 1 109 ? -6.197 11.556 1.872 1.00 50.81 109 LEU A N 1
ATOM 856 C CA . LEU A 1 109 ? -7.048 11.755 0.701 1.00 50.81 109 LEU A CA 1
ATOM 857 C C . LEU A 1 109 ? -8.489 11.876 1.212 1.00 50.81 109 LEU A C 1
ATOM 859 O O . LEU A 1 109 ? -8.992 10.978 1.881 1.00 50.81 109 LEU A O 1
ATOM 863 N N . ARG A 1 110 ? -9.123 13.033 0.989 1.00 37.91 110 ARG A N 1
ATOM 864 C CA . ARG A 1 110 ? -10.503 13.260 1.431 1.00 37.91 110 ARG A CA 1
ATOM 865 C C . ARG A 1 110 ? -11.472 12.444 0.568 1.00 37.91 110 ARG A C 1
ATOM 867 O O . ARG A 1 110 ? -11.482 12.597 -0.648 1.00 37.91 110 ARG A O 1
ATOM 874 N N . SER A 1 111 ? -12.274 11.650 1.282 1.00 35.50 111 SER A N 1
ATOM 875 C CA . SER A 1 111 ? -13.569 11.031 0.959 1.00 35.50 111 SER A CA 1
ATOM 876 C C . SER A 1 111 ? -13.679 10.121 -0.267 1.00 35.50 111 SER A C 1
ATOM 878 O O . SER A 1 111 ? -13.605 10.559 -1.413 1.00 35.50 111 SER A O 1
ATOM 880 N N . PHE A 1 112 ? -14.013 8.863 0.030 1.00 37.28 112 PHE A N 1
ATOM 881 C CA . PHE A 1 112 ? -14.779 7.975 -0.834 1.00 37.28 112 PHE A CA 1
ATOM 882 C C . PHE A 1 112 ? -16.245 8.419 -0.842 1.00 37.28 112 PHE A C 1
ATOM 884 O O . PHE A 1 112 ? -16.790 8.845 0.177 1.00 37.28 112 PHE A O 1
ATOM 891 N N . THR A 1 113 ? -16.909 8.235 -1.971 1.00 29.94 113 THR A N 1
ATOM 892 C CA . THR A 1 113 ? -18.345 7.960 -2.001 1.00 29.94 113 THR A CA 1
ATOM 893 C C . THR A 1 113 ? -18.491 6.718 -2.882 1.00 29.94 113 THR A C 1
ATOM 895 O O . THR A 1 113 ? -17.841 6.695 -3.932 1.00 29.94 113 THR A O 1
ATOM 898 N N . PRO A 1 114 ? -19.177 5.656 -2.419 1.00 40.12 114 PRO A N 1
ATOM 899 C CA . PRO A 1 114 ? -19.460 4.490 -3.253 1.00 40.12 114 PRO A CA 1
ATOM 900 C C . PRO A 1 114 ? -20.244 4.869 -4.513 1.00 40.12 114 PRO A C 1
ATOM 902 O O . PRO A 1 114 ? -21.001 5.867 -4.459 1.00 40.12 114 PRO A O 1
#

Sequence (114 aa):
WQLKDGAWLETFSARGPTPVVILPAELRVGTRWAWTYTDGLGTTGTHRFRILDLDASVTLPSGKTMDHCLKVEEIRPDLGPHAPNTHWFAPGIGRVATRLDAGIWWRALRSFTP

Secondary structure (DSSP, 8-state):
-EEETTEEEE--GGG-SS-EEEE-SS--TT-EEEEEEE-TTS-EEEEEEEEEEEEEEEE-TTS-EEEEEEEEEEE-GGG-S-PPEEEEEETTTEEEEEEETTEEE---------

Nearest PDB structures (foldseek):
  2wv5-assembly4_C  TM=3.543E-01  e=3.624E-01  Foot-and-mouth disease virus (strain A10-61)
  2wv4-assembly1_B  TM=3.610E-01  e=5.519E-01  Foot-and-mouth disease virus (strain A10-61)
  2j92-assembly1_A  TM=3.633E-01  e=5.236E-01  Foot-and-mouth disease virus (strain A10-61)
  4ic6-assembly1_A-2  TM=4.914E-01  e=2.816E+00  Arabidopsis thaliana
  4ic6-assembly1_C-2  TM=3.926E-01  e=3.297E+00  Arabidopsis thaliana